Protein AF-A0A2V8ELA0-F1 (afdb_monomer)

Sequence (79 aa):
MRILHVKRLALSLASLLLLALVSQLSAQVTYERLLRAADEPQNWLIYGGGYFSNRYSPLRQIDPGNVKNLEQKWVYQAQ

Structure (mmCIF, N/CA/C/O backbone):
data_AF-A0A2V8ELA0-F1
#
_entry.id   AF-A0A2V8ELA0-F1
#
loop_
_atom_site.group_PDB
_atom_site.id
_atom_site.type_symbol
_atom_site.label_atom_id
_atom_site.label_alt_id
_atom_site.label_comp_id
_atom_site.label_asym_id
_atom_site.label_entity_id
_atom_site.label_seq_id
_atom_site.pdbx_PDB_ins_code
_atom_site.Cartn_x
_atom_site.Cartn_y
_atom_site.Cartn_z
_atom_site.occupancy
_atom_site.B_iso_or_equiv
_atom_site.auth_seq_id
_atom_site.auth_comp_id
_atom_site.auth_asym_id
_atom_site.auth_atom_id
_atom_site.pdbx_PDB_model_num
ATOM 1 N N . MET A 1 1 ? 55.048 -7.454 -12.946 1.00 58.81 1 MET A N 1
ATOM 2 C CA . MET A 1 1 ? 53.951 -7.626 -13.934 1.00 58.81 1 MET A CA 1
ATOM 3 C C . MET A 1 1 ? 52.806 -8.555 -13.478 1.00 58.81 1 MET A C 1
ATOM 5 O O . MET A 1 1 ? 51.662 -8.285 -13.826 1.00 58.81 1 MET A O 1
ATOM 9 N N . ARG A 1 2 ? 53.050 -9.603 -12.666 1.00 61.41 2 ARG A N 1
ATOM 10 C CA . ARG A 1 2 ? 52.001 -10.531 -12.168 1.00 61.41 2 ARG A CA 1
ATOM 11 C C . ARG A 1 2 ? 50.969 -9.904 -11.208 1.00 61.41 2 ARG A C 1
ATOM 13 O O . ARG A 1 2 ? 49.787 -10.201 -11.311 1.00 61.41 2 ARG A O 1
ATOM 20 N N . ILE A 1 3 ? 51.383 -8.970 -10.348 1.00 64.31 3 ILE A N 1
ATOM 21 C CA . ILE A 1 3 ? 50.501 -8.324 -9.351 1.00 64.31 3 ILE A CA 1
ATOM 22 C C . ILE A 1 3 ? 49.416 -7.444 -10.009 1.00 64.31 3 ILE A C 1
ATOM 24 O O . ILE A 1 3 ? 48.289 -7.392 -9.524 1.00 64.31 3 ILE A O 1
ATOM 28 N N . LEU A 1 4 ? 49.711 -6.801 -11.149 1.00 68.06 4 LEU A N 1
ATOM 29 C CA . LEU A 1 4 ? 48.709 -6.021 -11.892 1.00 68.06 4 LEU A CA 1
ATOM 30 C C . LEU A 1 4 ? 47.608 -6.902 -12.503 1.00 68.06 4 LEU A C 1
ATOM 32 O O . LEU A 1 4 ? 46.459 -6.475 -12.551 1.00 68.06 4 LEU A O 1
ATOM 36 N N . HIS A 1 5 ? 47.934 -8.121 -12.941 1.00 69.94 5 HIS A N 1
ATOM 37 C CA . HIS A 1 5 ? 46.953 -9.048 -13.515 1.00 69.94 5 HIS A CA 1
ATOM 38 C C . HIS A 1 5 ? 45.987 -9.578 -12.447 1.00 69.94 5 HIS A C 1
ATOM 40 O O . HIS A 1 5 ? 44.787 -9.627 -12.690 1.00 69.94 5 HIS A O 1
ATOM 46 N N . VAL A 1 6 ? 46.489 -9.870 -11.241 1.00 77.88 6 VAL A N 1
ATOM 47 C CA . VAL A 1 6 ? 45.662 -10.307 -10.101 1.00 77.88 6 VAL A CA 1
ATOM 48 C C . VAL A 1 6 ? 44.717 -9.196 -9.633 1.00 77.88 6 VAL A C 1
ATOM 50 O O . VAL A 1 6 ? 43.538 -9.454 -9.417 1.00 77.88 6 VAL A O 1
ATOM 53 N N . LYS A 1 7 ? 45.191 -7.943 -9.544 1.00 76.25 7 LYS A N 1
ATOM 54 C CA . LYS A 1 7 ? 44.333 -6.796 -9.192 1.00 76.25 7 LYS A CA 1
ATOM 55 C C . LYS A 1 7 ? 43.234 -6.554 -10.229 1.00 76.25 7 LYS A C 1
ATOM 57 O O . LYS A 1 7 ? 42.098 -6.290 -9.854 1.00 76.25 7 LYS A O 1
ATOM 62 N N . ARG A 1 8 ? 43.559 -6.678 -11.521 1.00 81.62 8 ARG A N 1
ATOM 63 C CA . ARG A 1 8 ? 42.581 -6.577 -12.617 1.00 81.62 8 ARG A CA 1
ATOM 64 C C . ARG A 1 8 ? 41.529 -7.683 -12.536 1.00 81.62 8 ARG A C 1
ATOM 66 O O . ARG A 1 8 ? 40.349 -7.374 -12.614 1.00 81.62 8 ARG A O 1
ATOM 73 N N . LEU A 1 9 ? 41.942 -8.928 -12.290 1.00 83.38 9 LEU A N 1
ATOM 74 C CA . LEU A 1 9 ? 41.016 -10.048 -12.090 1.00 83.38 9 LEU A CA 1
ATOM 75 C C . LEU A 1 9 ? 40.099 -9.834 -10.880 1.00 83.38 9 LEU A C 1
ATOM 77 O O . LEU A 1 9 ? 38.894 -10.029 -10.996 1.00 83.38 9 LEU A O 1
ATOM 81 N N . ALA A 1 10 ? 40.648 -9.395 -9.745 1.00 85.62 10 ALA A N 1
ATOM 82 C CA . ALA A 1 10 ? 39.869 -9.123 -8.539 1.00 85.62 10 ALA A CA 1
ATOM 83 C C . ALA A 1 10 ? 38.833 -8.00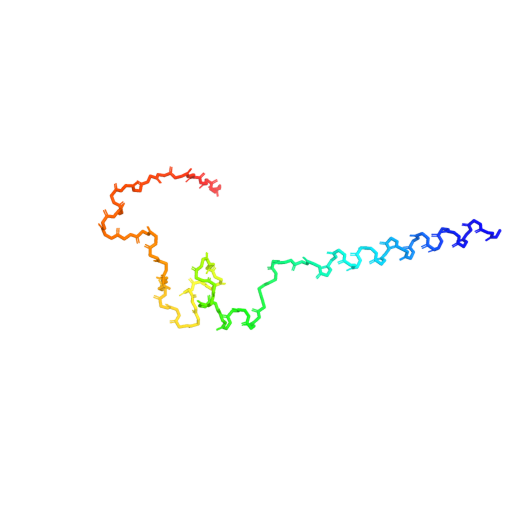5 -8.756 1.00 85.62 10 ALA A C 1
ATOM 85 O O . ALA A 1 10 ? 37.690 -8.137 -8.326 1.00 85.62 10 ALA A O 1
ATOM 86 N N . LEU A 1 11 ? 39.202 -6.939 -9.476 1.00 88.81 11 LEU A N 1
ATOM 87 C CA . LEU A 1 11 ? 38.290 -5.851 -9.849 1.00 88.81 11 LEU A CA 1
ATOM 88 C C . LEU A 1 11 ? 37.174 -6.323 -10.791 1.00 88.81 11 LEU A C 1
ATOM 90 O O . LEU A 1 11 ? 36.013 -5.966 -10.590 1.00 88.81 11 LEU A O 1
ATOM 94 N N . SER A 1 12 ? 37.495 -7.150 -11.789 1.00 91.06 12 SER A N 1
ATOM 95 C CA . SER A 1 12 ? 36.492 -7.729 -12.692 1.00 91.06 12 SER A CA 1
ATOM 96 C C . SER A 1 12 ? 35.518 -8.647 -11.950 1.00 91.06 12 SER A C 1
ATOM 98 O O . SER A 1 12 ? 34.313 -8.567 -12.181 1.00 91.06 12 SER A O 1
ATOM 100 N N . LEU A 1 13 ? 36.016 -9.468 -11.020 1.00 91.94 13 LEU A N 1
ATOM 101 C CA . LEU A 1 13 ? 35.188 -10.366 -10.214 1.00 91.94 13 LEU A CA 1
ATOM 102 C C . LEU A 1 13 ? 34.256 -9.589 -9.274 1.00 91.94 13 LEU A C 1
ATOM 104 O O . LE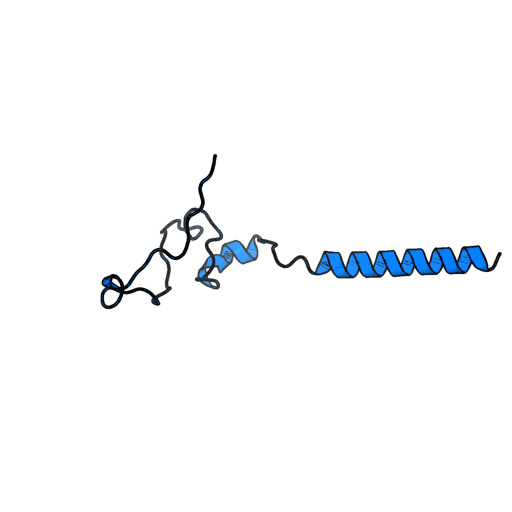U A 1 13 ? 33.068 -9.890 -9.193 1.00 91.94 13 LEU A O 1
ATOM 108 N N . ALA A 1 14 ? 34.782 -8.556 -8.608 1.00 91.81 14 ALA A N 1
ATOM 109 C CA . ALA A 1 14 ? 33.995 -7.673 -7.753 1.00 91.81 14 ALA A CA 1
ATOM 110 C C . ALA A 1 14 ? 32.904 -6.936 -8.547 1.00 91.81 14 ALA A C 1
ATOM 112 O O . ALA A 1 14 ? 31.779 -6.815 -8.074 1.00 91.81 14 ALA A O 1
ATOM 113 N N . SER A 1 15 ? 33.212 -6.507 -9.774 1.00 89.88 15 SER A N 1
ATOM 114 C CA . SER A 1 15 ? 32.238 -5.860 -10.662 1.00 89.88 15 SER A CA 1
ATOM 115 C C . SER A 1 15 ? 31.116 -6.822 -11.064 1.00 89.88 15 SER A C 1
ATOM 117 O O . SER A 1 15 ? 29.946 -6.466 -10.966 1.00 89.88 15 SER A O 1
ATOM 119 N N . LEU A 1 16 ? 31.452 -8.058 -11.450 1.00 92.62 16 LEU A N 1
ATOM 120 C CA . LEU A 1 16 ? 30.476 -9.107 -11.778 1.00 92.62 16 LEU A CA 1
ATOM 121 C C . LEU A 1 16 ? 29.562 -9.450 -10.594 1.00 92.62 16 LEU A C 1
ATOM 123 O O . LEU A 1 16 ? 28.354 -9.584 -10.774 1.00 92.62 16 LEU A O 1
ATOM 127 N N . LEU A 1 17 ? 30.123 -9.540 -9.386 1.00 90.81 17 LEU A N 1
ATOM 128 C CA . LEU A 1 17 ? 29.358 -9.735 -8.152 1.00 90.81 17 LEU A CA 1
ATOM 129 C C . LEU A 1 17 ? 28.399 -8.571 -7.882 1.00 90.81 17 LEU A C 1
ATOM 131 O O . LEU A 1 17 ? 27.246 -8.799 -7.526 1.00 90.81 17 LEU A O 1
ATOM 135 N N . LEU A 1 18 ? 28.850 -7.333 -8.096 1.00 88.62 18 LEU A N 1
ATOM 136 C CA . LEU A 1 18 ? 28.010 -6.150 -7.928 1.00 88.62 18 LEU A CA 1
ATOM 137 C C . LEU A 1 18 ? 26.843 -6.143 -8.930 1.00 88.62 18 LEU A C 1
ATOM 139 O O . LEU A 1 18 ? 25.702 -5.904 -8.548 1.00 88.62 18 LEU A O 1
ATOM 143 N N . LEU A 1 19 ? 27.116 -6.458 -10.200 1.00 88.19 19 LEU A N 1
ATOM 144 C CA . LEU A 1 19 ? 26.110 -6.571 -11.263 1.00 88.19 19 LEU A CA 1
ATOM 145 C C . LEU A 1 19 ? 25.065 -7.654 -10.958 1.00 88.19 19 LEU A C 1
ATOM 147 O O . LEU A 1 19 ? 23.869 -7.419 -11.136 1.00 88.19 19 LEU A O 1
ATOM 151 N N . ALA A 1 20 ? 25.500 -8.809 -10.450 1.00 85.50 20 ALA A N 1
ATOM 152 C CA . ALA A 1 20 ? 24.593 -9.867 -10.017 1.00 85.50 20 ALA A CA 1
ATOM 153 C C . ALA A 1 20 ? 23.684 -9.397 -8.868 1.00 85.50 20 ALA A C 1
ATOM 155 O O . ALA A 1 20 ? 22.480 -9.640 -8.902 1.00 85.50 20 ALA A O 1
ATOM 156 N N . LEU A 1 21 ? 24.223 -8.648 -7.903 1.00 81.12 21 LEU A N 1
ATOM 157 C CA . LEU A 1 21 ? 23.454 -8.146 -6.763 1.00 81.12 21 LEU A CA 1
ATOM 158 C C . LEU A 1 21 ? 22.408 -7.091 -7.171 1.00 81.12 21 LEU A C 1
ATOM 160 O O . LEU A 1 21 ? 21.282 -7.105 -6.680 1.00 81.12 21 LEU A O 1
ATOM 164 N N . VAL A 1 22 ? 22.751 -6.207 -8.113 1.00 78.62 22 VAL A N 1
ATOM 165 C CA . VAL A 1 22 ? 21.833 -5.176 -8.637 1.00 78.62 22 VAL A CA 1
ATOM 166 C C . VAL A 1 22 ? 20.682 -5.798 -9.435 1.00 78.62 22 VAL A C 1
ATOM 168 O O . VAL A 1 22 ? 19.566 -5.282 -9.411 1.00 78.62 22 VAL A O 1
ATOM 171 N N . SER A 1 23 ? 20.912 -6.937 -10.097 1.00 71.56 23 SER A N 1
ATOM 172 C CA . SER A 1 23 ? 19.869 -7.639 -10.858 1.00 71.56 23 SER A CA 1
ATOM 173 C C . SER A 1 23 ? 18.743 -8.230 -9.993 1.00 71.56 23 SER A C 1
ATOM 175 O O . SER A 1 23 ? 17.703 -8.613 -10.522 1.00 71.56 23 SER A O 1
ATOM 177 N N . GLN A 1 24 ? 18.912 -8.261 -8.665 1.00 65.44 24 GLN A N 1
ATOM 178 C CA . GLN A 1 24 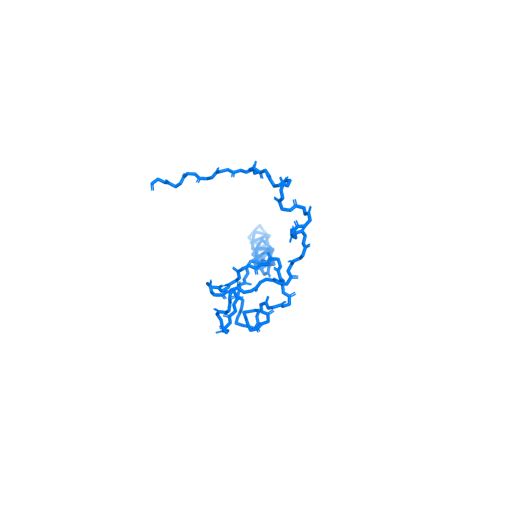? 17.930 -8.786 -7.710 1.00 65.44 24 GLN A CA 1
ATOM 179 C C . GLN A 1 24 ? 17.056 -7.703 -7.056 1.00 65.44 24 GLN A C 1
ATOM 181 O O . GLN A 1 24 ? 16.471 -7.948 -5.999 1.00 65.44 24 GLN A O 1
ATOM 186 N N . LEU A 1 25 ? 16.951 -6.503 -7.636 1.00 67.69 25 LEU A N 1
ATOM 187 C CA . LEU A 1 25 ? 16.140 -5.430 -7.057 1.00 67.69 25 LEU A CA 1
ATOM 188 C C . LEU A 1 25 ? 14.635 -5.789 -7.098 1.00 67.69 25 LEU A C 1
ATOM 190 O O . LEU A 1 25 ? 13.940 -5.549 -8.082 1.00 67.69 25 LEU A O 1
ATOM 194 N N . SER A 1 26 ? 14.120 -6.385 -6.018 1.00 65.62 26 SER A N 1
ATOM 195 C CA . SER A 1 26 ? 12.779 -6.997 -5.945 1.00 65.62 26 SER A CA 1
ATOM 196 C C . SER A 1 26 ? 11.618 -6.012 -5.751 1.00 65.62 26 SER A C 1
ATOM 198 O O . SER A 1 26 ? 10.467 -6.424 -5.624 1.00 65.62 26 SER A O 1
ATOM 200 N N . ALA A 1 27 ? 11.893 -4.708 -5.747 1.00 70.81 27 ALA A N 1
ATOM 201 C CA . ALA A 1 27 ? 10.899 -3.668 -5.489 1.00 70.81 27 ALA A CA 1
ATOM 202 C C . ALA A 1 27 ? 10.373 -2.975 -6.758 1.00 70.81 27 ALA A C 1
ATOM 204 O O . ALA A 1 27 ? 9.614 -2.011 -6.653 1.00 70.81 27 ALA A O 1
ATOM 205 N N . GLN A 1 28 ? 10.752 -3.434 -7.956 1.00 81.38 28 GLN A N 1
ATOM 206 C CA . GLN A 1 28 ? 10.319 -2.769 -9.182 1.00 81.38 28 GLN A CA 1
ATOM 207 C C . GLN A 1 28 ? 8.809 -2.952 -9.403 1.00 81.38 28 GLN A C 1
ATOM 209 O O . GLN A 1 28 ? 8.266 -4.061 -9.399 1.00 81.38 28 GLN A O 1
ATOM 214 N N . VAL A 1 29 ? 8.119 -1.838 -9.622 1.00 89.44 29 VAL A N 1
ATOM 215 C CA . VAL A 1 29 ? 6.715 -1.817 -10.031 1.00 89.44 29 VAL A CA 1
ATOM 216 C C . VAL A 1 29 ? 6.692 -1.617 -11.544 1.00 89.44 29 VAL A C 1
ATOM 218 O O . VAL A 1 29 ? 6.815 -0.496 -12.031 1.00 89.44 29 VAL A O 1
ATOM 221 N N . THR A 1 30 ? 6.638 -2.719 -12.298 1.00 92.25 30 THR A N 1
ATOM 222 C CA . THR A 1 30 ? 6.587 -2.667 -13.768 1.00 92.25 30 THR A CA 1
ATOM 223 C C . THR A 1 30 ? 5.176 -2.362 -14.260 1.00 92.25 30 THR A C 1
ATOM 225 O O . THR A 1 30 ? 4.196 -2.546 -13.535 1.00 92.25 30 THR A O 1
ATOM 228 N N . TYR A 1 31 ? 5.058 -1.941 -15.517 1.00 92.88 31 TYR A N 1
ATOM 229 C CA . TYR A 1 31 ? 3.763 -1.708 -16.149 1.00 92.88 31 TYR A CA 1
ATOM 230 C C . TYR A 1 31 ? 2.879 -2.969 -16.147 1.00 92.88 31 TYR A C 1
ATOM 232 O O . TYR A 1 31 ? 1.707 -2.914 -15.785 1.00 92.88 31 TYR A O 1
ATOM 240 N N . GLU A 1 32 ? 3.447 -4.130 -16.464 1.00 93.62 32 GLU A N 1
ATOM 241 C CA . GLU A 1 32 ? 2.730 -5.410 -16.521 1.00 93.62 32 GLU A CA 1
ATOM 242 C C . GLU A 1 32 ? 2.252 -5.858 -15.138 1.00 93.62 32 GLU A C 1
ATOM 244 O O . GLU A 1 32 ? 1.225 -6.529 -15.020 1.00 93.62 32 GLU A O 1
ATOM 249 N N . ARG A 1 33 ? 2.999 -5.502 -14.086 1.00 93.50 33 ARG A N 1
ATOM 250 C CA . ARG A 1 33 ? 2.598 -5.733 -12.697 1.00 93.50 33 ARG A CA 1
ATOM 251 C C . ARG A 1 33 ? 1.431 -4.828 -12.310 1.00 93.50 33 ARG A C 1
ATOM 253 O O . ARG A 1 33 ? 0.477 -5.302 -11.709 1.00 93.50 33 ARG A O 1
ATOM 260 N N . LEU A 1 34 ? 1.462 -3.557 -12.715 1.00 93.69 34 LEU A N 1
ATOM 261 C CA . LEU A 1 34 ? 0.345 -2.628 -12.517 1.00 93.69 34 LEU A CA 1
ATOM 262 C C . LEU A 1 34 ? -0.921 -3.076 -13.257 1.00 93.69 34 LEU A C 1
ATOM 264 O O . LEU A 1 34 ? -2.016 -3.000 -12.701 1.00 93.69 34 LEU A O 1
ATOM 268 N N . LEU A 1 35 ? -0.777 -3.596 -14.480 1.00 94.12 35 LEU A N 1
ATOM 269 C CA . LEU A 1 35 ? -1.887 -4.153 -15.258 1.00 94.12 35 LEU A CA 1
ATOM 270 C C . LEU A 1 35 ? -2.543 -5.351 -14.555 1.00 94.12 35 LEU A C 1
ATOM 272 O O . LEU A 1 35 ? -3.752 -5.544 -14.666 1.00 94.12 35 LEU A O 1
ATOM 276 N N . ARG A 1 36 ? -1.754 -6.113 -13.793 1.00 93.19 36 ARG A N 1
ATOM 277 C CA . ARG A 1 36 ? -2.177 -7.287 -13.021 1.00 93.19 36 ARG A CA 1
ATOM 278 C C . ARG A 1 36 ? -2.233 -7.032 -11.514 1.00 93.19 36 ARG A C 1
ATOM 280 O O . ARG A 1 36 ? -2.125 -7.967 -10.732 1.00 93.19 36 ARG A O 1
ATOM 287 N N . ALA A 1 37 ? -2.439 -5.785 -11.081 1.00 93.31 37 ALA A N 1
ATOM 288 C CA . ALA A 1 37 ? -2.449 -5.445 -9.654 1.00 93.31 37 ALA A CA 1
ATOM 289 C C . ALA A 1 37 ? -3.471 -6.267 -8.838 1.00 93.31 37 ALA A C 1
ATOM 291 O O . ALA A 1 37 ? -3.242 -6.536 -7.663 1.00 93.31 37 ALA A O 1
ATOM 292 N N . ALA A 1 38 ? -4.566 -6.713 -9.467 1.00 91.75 38 ALA A N 1
ATOM 293 C CA . ALA A 1 38 ? -5.575 -7.569 -8.842 1.00 91.75 38 ALA A CA 1
ATOM 294 C C . ALA A 1 38 ? -5.053 -8.964 -8.433 1.00 91.75 38 ALA A C 1
ATOM 296 O O . ALA A 1 38 ? -5.615 -9.565 -7.518 1.00 91.75 38 ALA A O 1
ATOM 297 N N . ASP A 1 39 ? -3.977 -9.454 -9.061 1.00 93.75 39 ASP A N 1
ATOM 298 C CA . ASP A 1 39 ? -3.339 -10.737 -8.730 1.00 93.75 39 ASP A CA 1
ATOM 299 C C . ASP A 1 39 ? -2.535 -10.658 -7.414 1.00 93.75 39 ASP A C 1
ATOM 301 O O . ASP A 1 39 ? -2.160 -11.681 -6.842 1.00 93.75 39 ASP A O 1
ATOM 305 N N . GLU A 1 40 ? -2.284 -9.446 -6.904 1.00 94.25 40 GLU A N 1
ATOM 306 C CA . GLU A 1 40 ? -1.560 -9.179 -5.658 1.00 94.25 40 GLU A CA 1
ATOM 307 C C . GLU A 1 40 ? -2.440 -8.407 -4.652 1.00 94.25 40 GLU A C 1
ATOM 309 O O . GLU A 1 40 ? -2.119 -7.273 -4.290 1.00 94.25 40 GLU A O 1
ATOM 314 N N . PRO A 1 41 ? -3.546 -8.987 -4.153 1.00 94.00 41 PRO A N 1
ATOM 315 C CA . PRO A 1 41 ? -4.552 -8.266 -3.364 1.00 94.00 41 PRO A CA 1
ATOM 316 C C . PRO A 1 41 ? -4.049 -7.697 -2.026 1.00 94.00 41 PRO A C 1
ATOM 3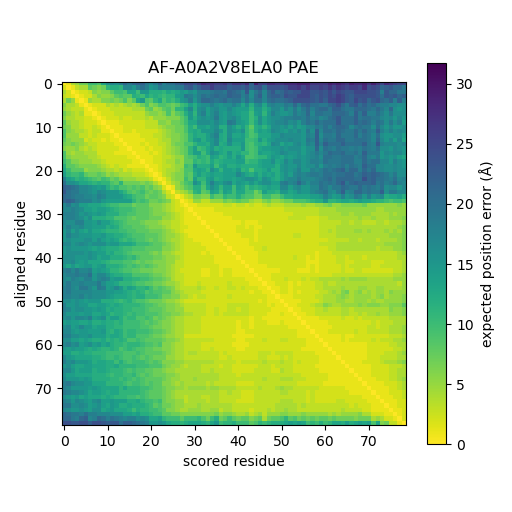18 O O . PRO A 1 41 ? -4.706 -6.842 -1.433 1.00 94.00 41 PRO A O 1
ATOM 321 N N . GLN A 1 42 ? -2.896 -8.166 -1.545 1.00 95.69 42 GLN A N 1
ATOM 322 C CA . GLN A 1 42 ? -2.180 -7.640 -0.381 1.00 95.69 42 GLN A CA 1
ATOM 323 C C . GLN A 1 42 ? -1.448 -6.311 -0.641 1.00 95.69 42 GLN A C 1
ATOM 325 O O . GLN A 1 42 ? -1.049 -5.648 0.314 1.00 95.69 42 GLN A O 1
ATOM 330 N N . ASN A 1 43 ? -1.251 -5.927 -1.905 1.00 95.12 43 ASN A N 1
ATOM 331 C CA . ASN A 1 43 ? -0.498 -4.742 -2.303 1.00 95.12 43 ASN A CA 1
ATOM 332 C C . ASN A 1 43 ? -1.426 -3.655 -2.867 1.00 95.12 43 ASN A C 1
ATOM 334 O O . ASN A 1 43 ? -2.309 -3.927 -3.675 1.00 95.12 43 ASN A O 1
ATOM 338 N N . TRP A 1 44 ? -1.175 -2.393 -2.504 1.00 95.44 44 TRP A N 1
ATOM 339 C CA . TRP A 1 44 ? -1.874 -1.232 -3.068 1.00 95.44 44 TRP A CA 1
ATOM 340 C C . TRP A 1 44 ? -0.935 -0.452 -3.997 1.00 95.44 44 TRP A C 1
ATOM 342 O O . TRP A 1 44 ? -0.261 0.487 -3.579 1.00 95.44 44 TRP A O 1
ATOM 352 N N . LEU A 1 45 ? -0.838 -0.887 -5.257 1.00 94.06 45 LEU A N 1
ATOM 353 C CA . LEU A 1 45 ? 0.188 -0.408 -6.199 1.00 94.06 45 LEU A CA 1
ATOM 354 C C . LEU A 1 45 ? -0.218 0.844 -6.995 1.00 94.06 45 LEU A C 1
ATOM 356 O O . LEU A 1 45 ? 0.640 1.568 -7.491 1.00 94.06 45 LEU A O 1
ATOM 360 N N . ILE A 1 46 ? -1.523 1.097 -7.129 1.00 93.25 46 ILE A N 1
ATOM 361 C CA . ILE A 1 46 ? -2.091 2.248 -7.845 1.00 93.25 46 ILE A CA 1
ATOM 362 C C . ILE A 1 46 ? -2.986 3.008 -6.877 1.00 93.25 46 ILE A C 1
ATOM 364 O O . ILE A 1 46 ? -3.746 2.391 -6.139 1.00 93.25 46 ILE A O 1
ATOM 368 N N . TYR A 1 47 ? -2.963 4.341 -6.915 1.00 92.38 47 TYR A N 1
ATOM 369 C CA . TYR A 1 47 ? -3.748 5.203 -6.022 1.00 92.38 47 TYR A CA 1
ATOM 370 C C . TYR A 1 47 ? -5.221 4.767 -5.849 1.00 92.38 47 TYR A C 1
ATOM 372 O O . TYR A 1 47 ? -5.726 4.726 -4.728 1.00 92.38 47 TYR A O 1
ATOM 380 N N . GLY A 1 48 ? -5.900 4.382 -6.934 1.00 94.12 48 GLY A N 1
ATOM 381 C CA . GLY A 1 48 ? -7.296 3.923 -6.922 1.00 94.12 48 GLY A CA 1
ATOM 382 C C . GLY A 1 48 ? -7.509 2.413 -6.719 1.00 94.12 48 GLY A C 1
ATOM 383 O O . GLY A 1 48 ? -8.614 1.933 -6.958 1.00 94.12 48 GLY A O 1
ATOM 384 N N . GLY A 1 49 ? -6.480 1.649 -6.348 1.00 92.31 49 GLY A N 1
ATOM 385 C CA . GLY A 1 49 ? -6.499 0.181 -6.243 1.00 92.31 49 GLY A CA 1
ATOM 386 C C . GLY A 1 49 ? -6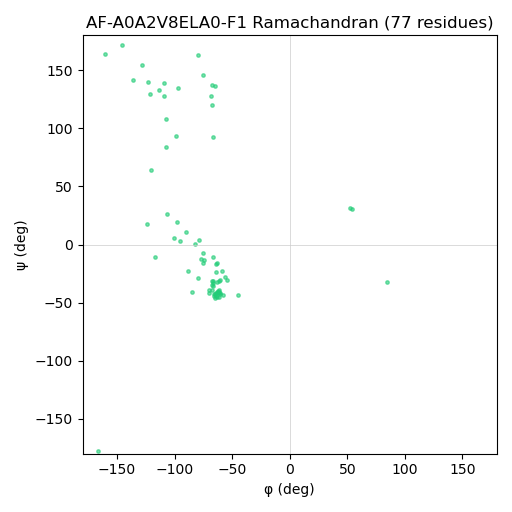.227 -0.541 -7.572 1.00 92.31 49 GLY A C 1
ATOM 387 O O . GLY A 1 49 ? -5.578 -1.578 -7.593 1.00 92.31 49 GLY A O 1
ATOM 388 N N . GLY A 1 50 ? -6.636 0.043 -8.699 1.00 92.12 50 GLY A N 1
ATOM 389 C CA . GLY A 1 50 ? -6.365 -0.459 -10.048 1.00 92.12 50 GLY A CA 1
ATOM 390 C C . GLY A 1 50 ? -6.672 0.600 -11.108 1.00 92.12 50 GLY A C 1
ATOM 391 O O . GLY A 1 50 ? -7.102 1.703 -10.768 1.00 92.12 50 GLY A O 1
ATOM 392 N N . TYR A 1 51 ? -6.520 0.270 -12.394 1.00 92.88 51 TYR A N 1
ATOM 393 C CA . TYR A 1 51 ? -6.842 1.201 -13.489 1.00 92.88 51 TYR A CA 1
ATOM 394 C C . TYR A 1 51 ? -8.314 1.642 -13.507 1.00 92.88 51 TYR A C 1
ATOM 396 O O . TYR A 1 51 ? -8.610 2.782 -13.851 1.00 92.88 51 TYR A O 1
ATOM 404 N N . PHE A 1 52 ? -9.233 0.789 -13.045 1.00 93.19 52 PHE A N 1
ATOM 405 C CA . PHE A 1 52 ? -10.650 1.140 -12.886 1.00 93.19 52 PHE A CA 1
ATOM 406 C C . PHE A 1 52 ? -10.939 2.041 -11.677 1.00 93.19 52 PHE A C 1
ATOM 408 O O . PHE A 1 52 ? -12.064 2.503 -11.521 1.00 93.19 52 PHE A O 1
ATOM 415 N N . SER A 1 53 ? -9.949 2.289 -10.81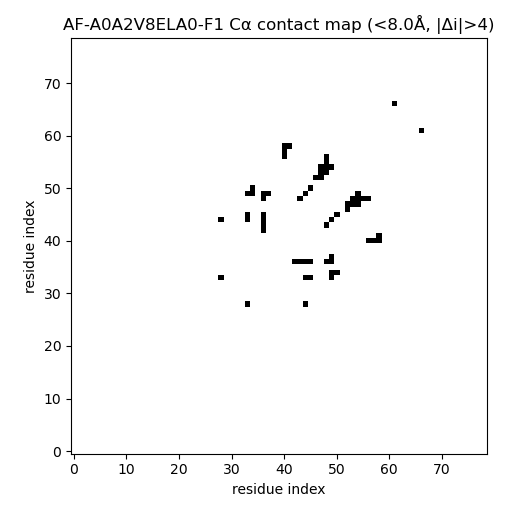2 1.00 94.25 53 SER A N 1
ATOM 416 C CA . SER A 1 53 ? -10.047 3.187 -9.654 1.00 94.25 53 SER A CA 1
ATOM 417 C C . SER A 1 53 ? -11.238 2.928 -8.712 1.00 94.25 53 SER A C 1
ATOM 419 O O . SER A 1 53 ? -11.747 3.852 -8.082 1.00 94.25 53 SER A O 1
ATOM 421 N N . ASN A 1 54 ? -11.684 1.674 -8.586 1.00 94.75 54 ASN A N 1
ATOM 422 C CA . ASN A 1 54 ? -12.852 1.303 -7.777 1.00 94.75 54 ASN A CA 1
ATOM 423 C C . ASN A 1 54 ? -12.581 1.267 -6.259 1.00 94.75 54 ASN A C 1
ATOM 425 O O . ASN A 1 54 ? -13.529 1.182 -5.483 1.00 94.75 54 ASN A O 1
ATOM 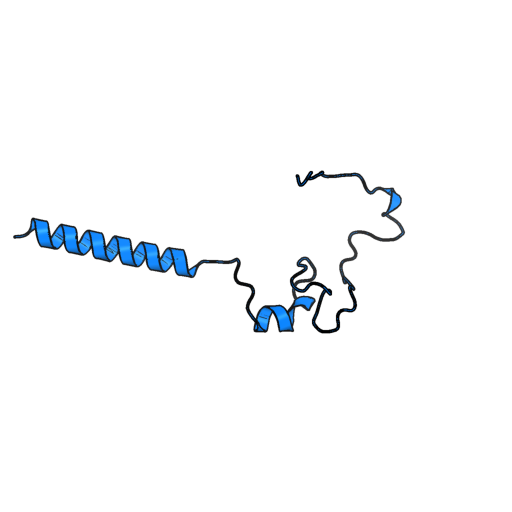429 N N . ARG A 1 55 ? -11.308 1.322 -5.837 1.00 95.75 55 ARG A N 1
ATOM 430 C CA . ARG A 1 55 ? -10.864 1.235 -4.434 1.00 95.75 55 ARG A CA 1
ATOM 431 C C . ARG A 1 55 ? -11.378 -0.013 -3.693 1.00 95.75 55 ARG A C 1
ATOM 433 O O . ARG A 1 55 ? -11.579 0.032 -2.482 1.00 95.75 55 ARG A O 1
ATOM 440 N N . TYR A 1 56 ? -11.579 -1.120 -4.406 1.00 95.00 56 TYR A N 1
ATOM 441 C CA . TYR A 1 56 ? -12.062 -2.384 -3.845 1.00 95.00 56 TYR A CA 1
ATOM 442 C C . TYR A 1 56 ? -10.907 -3.354 -3.548 1.00 95.00 56 TYR A C 1
ATOM 444 O O . TYR A 1 56 ? -10.039 -3.552 -4.395 1.00 95.00 56 TYR A O 1
ATOM 452 N N . SER A 1 57 ? -10.920 -3.993 -2.370 1.00 95.19 57 SER A N 1
ATOM 453 C CA . SER A 1 57 ? -9.991 -5.074 -2.000 1.00 95.19 57 SER A CA 1
ATOM 454 C C . SER A 1 57 ? -10.750 -6.400 -1.845 1.00 95.19 57 SER A C 1
ATOM 456 O O . SER A 1 57 ? -11.771 -6.420 -1.156 1.00 95.19 57 SER A O 1
ATOM 458 N N . PRO A 1 58 ? -10.266 -7.516 -2.427 1.00 95.06 58 PRO A N 1
ATOM 459 C CA . PRO A 1 58 ? -10.882 -8.833 -2.256 1.00 95.06 58 PRO A CA 1
ATOM 460 C C . PRO A 1 58 ? -10.456 -9.538 -0.953 1.00 95.06 58 PRO A C 1
ATOM 462 O O . PRO A 1 58 ? -10.877 -10.669 -0.704 1.00 95.06 58 PRO A O 1
ATOM 465 N N . LEU A 1 59 ? -9.605 -8.917 -0.124 1.00 97.69 59 LEU A N 1
ATOM 466 C CA . LEU A 1 59 ? -9.195 -9.477 1.165 1.00 97.69 59 LEU A CA 1
ATOM 467 C C . LEU A 1 59 ? -10.395 -9.575 2.117 1.00 97.69 59 LEU A C 1
ATOM 469 O O . LEU A 1 59 ? -11.182 -8.642 2.242 1.00 97.69 59 LEU A O 1
ATOM 473 N N . ARG A 1 60 ? -10.508 -10.704 2.828 1.00 97.56 60 ARG A N 1
ATOM 474 C CA . ARG A 1 60 ? -11.619 -10.983 3.762 1.00 97.56 60 ARG A CA 1
ATOM 475 C C . ARG A 1 60 ? -11.167 -11.314 5.181 1.00 97.56 60 ARG A C 1
ATOM 477 O O . ARG A 1 6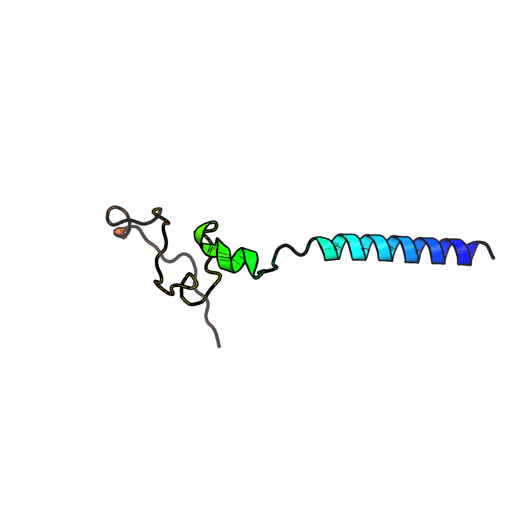0 ? -11.919 -11.913 5.936 1.00 97.56 60 ARG A O 1
ATOM 484 N N . GLN A 1 61 ? -9.926 -10.979 5.537 1.00 98.19 61 GLN A N 1
ATOM 485 C CA . GLN A 1 61 ? -9.424 -11.210 6.896 1.00 98.19 61 GLN A CA 1
ATOM 486 C C . GLN A 1 61 ? -10.215 -10.398 7.934 1.00 98.19 61 GLN A C 1
ATOM 488 O O . GLN A 1 61 ? -10.382 -10.846 9.065 1.00 98.19 61 GLN A O 1
ATOM 493 N N . ILE A 1 62 ? -10.696 -9.217 7.542 1.00 98.19 62 ILE A N 1
ATOM 494 C CA . ILE A 1 62 ? -11.567 -8.358 8.342 1.00 98.19 62 ILE A CA 1
ATOM 495 C C . ILE A 1 62 ? -12.956 -8.388 7.703 1.00 98.19 62 ILE A C 1
ATOM 497 O O . ILE A 1 62 ? -13.089 -8.154 6.501 1.00 98.19 62 ILE A O 1
ATOM 501 N N . ASP A 1 63 ? -13.977 -8.672 8.502 1.00 98.44 63 ASP A N 1
ATOM 502 C CA . ASP A 1 63 ? -15.367 -8.809 8.071 1.00 98.44 63 ASP A CA 1
ATOM 503 C C . ASP A 1 63 ? -16.343 -8.295 9.158 1.00 98.44 63 ASP A C 1
ATOM 505 O O . ASP A 1 63 ? -15.916 -7.980 10.276 1.00 98.44 63 ASP A O 1
ATOM 509 N N . PRO A 1 64 ? -17.660 -8.189 8.879 1.00 98.50 64 PRO A N 1
ATOM 510 C CA . PRO A 1 64 ? -18.629 -7.682 9.856 1.00 98.50 64 PRO A CA 1
ATOM 511 C C . PRO A 1 64 ? -18.703 -8.467 11.179 1.00 98.50 64 PRO A C 1
ATOM 513 O O . PRO A 1 64 ? -19.143 -7.918 12.188 1.00 98.50 64 PRO A O 1
ATOM 516 N N . GLY A 1 65 ? -18.284 -9.734 11.205 1.00 98.75 65 GLY A N 1
ATOM 517 C CA . GLY A 1 65 ? -18.273 -10.572 12.402 1.00 98.75 65 GLY A CA 1
ATOM 518 C C . GLY A 1 65 ? -17.089 -10.298 13.332 1.00 98.75 65 GLY A C 1
ATOM 519 O O . GLY A 1 65 ? -17.220 -10.474 14.550 1.00 98.75 65 GLY A O 1
ATOM 520 N N . ASN A 1 66 ? -15.953 -9.841 12.792 1.00 98.62 66 ASN A N 1
ATOM 521 C CA . ASN A 1 66 ? -14.717 -9.642 13.556 1.00 98.62 66 ASN A CA 1
ATOM 522 C C . ASN A 1 66 ? -14.219 -8.188 13.637 1.00 98.62 66 ASN A C 1
ATOM 524 O O . ASN A 1 66 ? -13.355 -7.913 14.468 1.00 98.62 66 ASN A O 1
ATOM 528 N N . VAL A 1 67 ? -14.785 -7.250 12.865 1.00 98.38 67 VAL A N 1
ATOM 529 C CA . VAL A 1 67 ? -14.347 -5.838 12.820 1.00 98.38 67 VAL A CA 1
ATOM 530 C C . VAL A 1 67 ? -14.321 -5.165 14.199 1.00 98.38 67 VAL A C 1
ATOM 532 O O . VAL A 1 67 ? -13.465 -4.329 14.473 1.00 98.38 67 VAL A O 1
ATOM 535 N N . LYS A 1 68 ? -15.207 -5.587 15.108 1.00 98.38 68 LYS A N 1
ATOM 536 C CA . LYS A 1 68 ? -15.269 -5.115 16.502 1.00 98.38 68 LYS A CA 1
ATOM 537 C C . LYS A 1 68 ? -14.028 -5.446 17.345 1.00 98.38 68 LYS A C 1
ATOM 539 O O . LYS A 1 68 ? -13.859 -4.867 18.409 1.00 98.38 68 LYS A O 1
ATOM 544 N N . ASN A 1 69 ? -13.193 -6.382 16.894 1.00 98.44 69 ASN A N 1
ATOM 545 C CA . ASN A 1 69 ? -11.988 -6.826 17.593 1.00 98.44 69 ASN A CA 1
ATOM 546 C C . ASN A 1 69 ? -10.723 -6.094 17.104 1.00 98.44 69 ASN A C 1
ATOM 548 O O . ASN A 1 69 ? -9.622 -6.459 17.512 1.00 98.44 69 ASN A O 1
ATOM 552 N N . LEU A 1 70 ? -10.844 -5.126 16.186 1.00 98.25 70 LEU A N 1
ATOM 553 C CA . LEU A 1 70 ? -9.690 -4.381 15.689 1.00 98.25 70 LEU A CA 1
ATOM 554 C C . LEU A 1 70 ? -9.088 -3.493 16.780 1.00 98.25 70 LEU A C 1
ATOM 556 O O . LEU A 1 70 ? -9.788 -2.789 17.502 1.00 98.25 70 LEU A O 1
ATOM 560 N N . GLU A 1 71 ? -7.762 -3.493 16.833 1.00 98.25 71 GLU A N 1
ATOM 561 C CA . GLU A 1 71 ? -6.948 -2.691 17.742 1.00 98.25 71 GLU A CA 1
ATOM 562 C C . GLU A 1 71 ? -5.885 -1.922 16.946 1.00 98.25 71 GLU A C 1
ATOM 564 O O . GLU A 1 71 ? -5.457 -2.351 15.868 1.00 98.25 71 GLU A O 1
ATOM 569 N N . GLN A 1 72 ? -5.424 -0.788 17.479 1.00 97.75 72 GLN A N 1
ATOM 570 C CA . GLN A 1 72 ? -4.313 -0.052 16.878 1.00 97.75 72 GLN A CA 1
ATOM 571 C C . GLN A 1 72 ? -3.017 -0.867 16.993 1.00 97.75 72 GLN A C 1
ATOM 573 O O . GLN A 1 72 ? -2.551 -1.145 18.094 1.00 97.75 72 GLN A O 1
ATOM 578 N N . LYS A 1 73 ? -2.399 -1.199 15.853 1.00 97.75 73 LYS A N 1
ATOM 579 C CA . LYS A 1 73 ? -1.109 -1.913 15.812 1.00 97.75 73 LYS A CA 1
ATOM 580 C C . LYS A 1 73 ? 0.097 -0.981 15.937 1.00 97.75 73 LYS A C 1
ATOM 582 O O . LYS A 1 73 ? 1.067 -1.326 16.601 1.00 97.75 73 LYS A O 1
ATOM 587 N N . TRP A 1 74 ? 0.059 0.172 15.273 1.00 98.19 74 TRP A N 1
ATOM 588 C CA . TRP A 1 74 ? 1.147 1.153 15.239 1.00 98.19 74 TRP A CA 1
ATOM 589 C C . TRP A 1 74 ? 0.610 2.526 14.813 1.00 98.19 74 TRP A C 1
ATOM 591 O O . TRP A 1 74 ? -0.494 2.625 14.280 1.00 98.19 74 TRP A O 1
ATOM 601 N N . VAL A 1 75 ? 1.393 3.580 15.052 1.00 97.31 75 VAL A N 1
ATOM 602 C CA . VAL A 1 75 ? 1.132 4.956 14.602 1.00 97.31 75 VAL A CA 1
ATOM 603 C C . VAL A 1 75 ? 2.427 5.547 14.052 1.00 97.31 75 VAL A C 1
ATOM 605 O O . VAL A 1 75 ? 3.501 5.303 14.600 1.00 97.31 75 VAL A O 1
ATOM 608 N N . TYR A 1 76 ? 2.318 6.323 12.973 1.00 96.81 76 TYR A N 1
ATOM 609 C CA . TYR A 1 76 ? 3.410 7.111 12.406 1.00 96.81 76 TYR A CA 1
ATOM 610 C C . TYR A 1 76 ? 3.013 8.587 12.394 1.00 96.81 76 TYR A C 1
ATOM 612 O O . TYR A 1 76 ? 1.935 8.930 11.910 1.00 96.81 76 TYR A O 1
ATOM 620 N N . GLN A 1 77 ? 3.878 9.452 1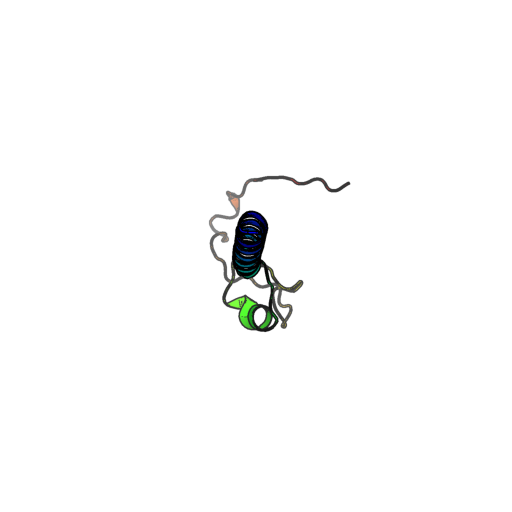2.920 1.00 95.75 77 GLN A N 1
ATOM 621 C CA . GLN A 1 77 ? 3.677 10.898 12.924 1.00 95.75 77 GLN A CA 1
ATOM 622 C C . GLN A 1 77 ? 4.628 11.532 11.909 1.00 95.75 77 GLN A C 1
ATOM 624 O O . GLN A 1 77 ? 5.838 11.575 12.127 1.00 95.75 77 GLN A O 1
ATOM 629 N N . ALA A 1 78 ? 4.068 11.994 10.791 1.00 91.81 78 ALA A N 1
ATOM 630 C CA . ALA A 1 78 ? 4.785 12.841 9.847 1.00 91.81 78 ALA A CA 1
ATOM 631 C C . ALA A 1 78 ? 4.892 14.265 10.418 1.00 91.81 78 ALA A C 1
ATOM 633 O O . ALA A 1 78 ? 3.997 14.705 11.144 1.00 91.81 78 ALA A O 1
ATOM 634 N N . GLN A 1 79 ? 6.008 14.937 10.131 1.00 76.81 79 GLN A N 1
ATOM 635 C CA . GLN A 1 79 ? 6.283 16.306 10.578 1.00 76.81 79 GLN A CA 1
ATOM 636 C C . GLN A 1 79 ? 5.480 17.343 9.795 1.00 76.81 79 GLN A C 1
ATOM 638 O O . GLN A 1 79 ? 5.249 17.116 8.585 1.00 76.81 79 GLN A O 1
#

Radius of gyration: 23.4 Å; Cα contacts (8 Å, |Δi|>4): 31; chains: 1; bounding box: 73×28×34 Å

Foldseek 3Di:
DVVVVVVVVVVVVVVVVVVVVVVVPPPDDDPVCLQVLLVVLVDQNDPLSHPVSVVDGPDDPDDPVCVVVDDDPDDDDDD

Solvent-accessible surface area (backbone atoms only — not comparable to full-atom values): 5322 Å² total; per-residue (Å²): 121,70,69,61,55,52,52,51,50,51,52,53,52,53,48,53,52,51,52,57,59,61,74,61,64,84,80,74,84,47,72,72,50,56,77,45,33,78,82,41,63,91,54,81,86,38,99,32,45,39,93,84,48,75,63,72,69,86,71,68,92,67,43,95,91,53,54,87,73,69,72,90,87,78,86,84,85,81,132

Secondary structure (DSSP, 8-state):
-HHHHHHHHHHHHHHHHHHHHHTT-TT---HHHHHTGGG-TT---STTSSTT--------SS-TTTGGG----------

pLDDT: mean 89.23, std 10.27, range [58.81, 98.75]

Mean predicted aligned error: 8.39 Å